Protein AF-A0A537EAP9-F1 (afdb_monomer)

Foldseek 3Di:
DAKDKDKDFPDPQQVVQPDHKDKDKVVRDWDADDVRDTDIDIDTGDDPSGGFGKMKMWMWDDDPPDIDIDIDIDGGDD

Solvent-accessible surface area (backbone atoms only — not comparable to full-atom values): 4565 Å² total; per-residue (Å²): 62,46,48,47,69,47,72,44,55,73,39,75,67,26,64,69,29,88,36,71,56,48,65,46,53,54,54,42,59,44,75,63,52,94,95,52,81,67,82,61,48,77,49,75,49,73,51,94,64,32,44,60,34,44,30,41,35,41,36,41,37,39,44,93,91,48,74,49,75,50,76,46,81,45,77,46,71,132

Radius of gyration: 14.42 Å; Cα contacts (8 Å, |Δi|>4): 166; chains: 1; bounding box: 35×20×43 Å

pLDDT: mean 83.94, std 5.31, range [71.88, 91.06]

Sequence (78 aa):
MNLAVSVAPADTTASLSPAEPAASLNPATVTVARNGLATSTLSVSASLLAIPGTYTVTINANSGTLSHQATVIVNVTL

Structure (mmCIF, N/CA/C/O backbone):
data_AF-A0A537EAP9-F1
#
_entry.id   AF-A0A537EAP9-F1
#
loop_
_atom_site.group_PDB
_atom_site.id
_atom_site.type_symbol
_atom_site.label_atom_id
_atom_site.label_alt_id
_atom_site.label_comp_id
_atom_site.label_asym_id
_atom_site.label_entity_id
_atom_site.label_seq_id
_atom_site.pdbx_PDB_ins_code
_atom_site.Cartn_x
_atom_site.Cartn_y
_atom_site.Cartn_z
_atom_site.occupancy
_atom_site.B_iso_or_equiv
_atom_site.auth_seq_id
_atom_site.auth_comp_id
_atom_site.auth_asym_id
_atom_site.auth_atom_id
_atom_site.pdbx_PDB_model_num
ATOM 1 N N . MET A 1 1 ? 12.625 -2.031 -12.026 1.00 82.31 1 MET A N 1
ATOM 2 C CA . MET A 1 1 ? 12.088 -1.019 -11.097 1.00 82.31 1 MET A CA 1
ATOM 3 C C . MET A 1 1 ? 11.815 -1.692 -9.761 1.00 82.31 1 MET A C 1
ATOM 5 O O . MET A 1 1 ? 11.181 -2.742 -9.752 1.00 82.31 1 MET A O 1
ATOM 9 N N . ASN A 1 2 ? 12.330 -1.139 -8.667 1.00 86.19 2 ASN A N 1
ATOM 10 C CA . ASN A 1 2 ? 12.026 -1.560 -7.303 1.00 86.19 2 ASN A CA 1
ATOM 11 C C . ASN A 1 2 ? 10.849 -0.740 -6.780 1.00 86.19 2 ASN A C 1
ATOM 13 O O . ASN A 1 2 ? 10.913 0.489 -6.845 1.00 86.19 2 ASN A O 1
ATOM 17 N N . LEU A 1 3 ? 9.806 -1.394 -6.282 1.00 88.12 3 LEU A N 1
ATOM 18 C CA . LEU A 1 3 ? 8.669 -0.724 -5.676 1.00 88.12 3 LEU A CA 1
ATOM 19 C C . LEU A 1 3 ? 8.738 -0.850 -4.155 1.00 88.12 3 LEU A C 1
ATOM 21 O O . LEU A 1 3 ? 8.798 -1.948 -3.608 1.00 88.12 3 LEU A O 1
ATOM 25 N N . ALA A 1 4 ? 8.685 0.288 -3.479 1.00 88.62 4 ALA A N 1
ATOM 26 C CA . ALA A 1 4 ? 8.502 0.375 -2.042 1.00 88.62 4 ALA A CA 1
ATOM 27 C C . ALA A 1 4 ? 7.096 0.896 -1.742 1.00 88.62 4 ALA A C 1
ATOM 29 O O . ALA A 1 4 ? 6.568 1.725 -2.484 1.00 88.62 4 ALA A O 1
ATOM 30 N N . VAL A 1 5 ? 6.504 0.427 -0.649 1.00 90.44 5 VAL A N 1
ATOM 31 C CA . VAL A 1 5 ? 5.236 0.942 -0.135 1.00 90.44 5 VAL A CA 1
ATOM 32 C C . VAL A 1 5 ? 5.397 1.289 1.335 1.00 90.44 5 VAL A C 1
ATOM 34 O O . VAL A 1 5 ? 6.009 0.533 2.087 1.00 90.44 5 VAL A O 1
ATOM 37 N N . SER A 1 6 ? 4.862 2.434 1.735 1.00 89.75 6 SER A N 1
ATOM 38 C CA . SER A 1 6 ? 4.771 2.838 3.135 1.00 89.75 6 SER A CA 1
ATOM 39 C C . SER A 1 6 ? 3.355 3.298 3.443 1.00 89.75 6 SER A C 1
ATOM 41 O O . SER A 1 6 ? 2.749 4.013 2.643 1.00 89.75 6 SER A O 1
ATOM 43 N N . VAL A 1 7 ? 2.846 2.910 4.606 1.00 88.19 7 VAL A N 1
ATOM 44 C CA . VAL A 1 7 ? 1.558 3.373 5.127 1.00 88.19 7 VAL A CA 1
ATOM 45 C C . VAL A 1 7 ? 1.841 4.364 6.241 1.00 88.19 7 VAL A C 1
ATOM 47 O O . VAL A 1 7 ? 2.725 4.123 7.058 1.00 88.19 7 VAL A O 1
ATOM 50 N N . ALA A 1 8 ? 1.128 5.485 6.239 1.00 87.25 8 ALA A N 1
ATOM 51 C CA . ALA A 1 8 ? 1.165 6.453 7.322 1.00 87.25 8 ALA A CA 1
ATOM 52 C C . ALA A 1 8 ? -0.263 6.912 7.657 1.00 87.25 8 ALA A C 1
ATOM 54 O O . ALA A 1 8 ? -1.072 7.098 6.738 1.00 87.25 8 ALA A O 1
ATOM 55 N N . PRO A 1 9 ? -0.595 7.128 8.936 1.00 84.38 9 PRO A N 1
ATOM 56 C CA . PRO A 1 9 ? -1.850 7.754 9.317 1.00 84.38 9 PRO A CA 1
ATOM 57 C C . PRO A 1 9 ? -1.836 9.219 8.870 1.00 84.38 9 PRO A C 1
ATOM 59 O O . PRO A 1 9 ? -0.846 9.922 9.068 1.00 84.38 9 PRO A O 1
ATOM 62 N N . ALA A 1 10 ? -2.924 9.685 8.260 1.00 84.06 10 ALA A N 1
ATOM 63 C CA . ALA A 1 10 ? -3.083 11.103 7.934 1.00 84.06 10 ALA A CA 1
ATOM 64 C C . ALA A 1 10 ? -3.619 11.905 9.133 1.00 84.06 10 ALA A C 1
ATOM 66 O O . ALA A 1 10 ? -3.310 13.086 9.266 1.00 84.06 10 ALA A O 1
ATOM 67 N N . ASP A 1 11 ? -4.369 11.243 10.021 1.00 79.56 11 ASP A N 1
ATOM 68 C CA . ASP A 1 11 ? -5.003 11.851 11.191 1.00 79.56 11 ASP A CA 1
ATOM 69 C C . ASP A 1 11 ? -4.370 11.376 12.509 1.00 79.56 11 ASP A C 1
ATOM 71 O O . ASP A 1 11 ? -3.864 10.257 12.634 1.00 79.56 11 ASP A O 1
ATOM 75 N N . THR A 1 12 ? -4.459 12.212 13.546 1.00 73.38 12 THR A N 1
ATOM 76 C CA . THR A 1 12 ? -3.924 11.917 14.888 1.00 73.38 12 THR A CA 1
ATOM 77 C C . THR A 1 12 ? -4.607 10.730 15.561 1.00 73.38 12 THR A C 1
ATOM 79 O O . THR A 1 12 ? -3.952 9.993 16.291 1.00 73.38 12 THR A O 1
ATOM 82 N N . THR A 1 13 ? -5.896 10.499 15.308 1.00 71.88 13 THR A N 1
ATOM 83 C CA . THR A 1 13 ? -6.638 9.343 15.843 1.00 71.88 13 THR A CA 1
ATOM 84 C C . THR A 1 13 ? -6.176 8.031 15.216 1.00 71.88 13 THR A C 1
ATOM 86 O O . THR A 1 13 ? -5.997 7.044 15.924 1.00 71.88 13 THR A O 1
ATOM 89 N N . ALA A 1 14 ? -5.907 8.033 13.910 1.00 72.44 14 ALA A N 1
ATOM 90 C CA . ALA A 1 14 ? -5.366 6.890 13.184 1.00 7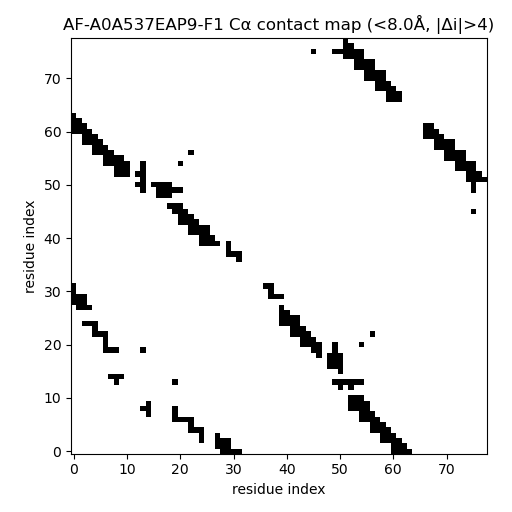2.44 14 ALA A CA 1
ATOM 91 C C . ALA A 1 14 ? -3.925 6.562 13.623 1.00 72.44 14 ALA A C 1
ATOM 93 O O . ALA A 1 14 ? -3.542 5.393 13.645 1.00 72.44 14 ALA A O 1
ATOM 94 N N . SER A 1 15 ? -3.147 7.570 14.042 1.00 75.12 15 SER A N 1
ATOM 95 C CA . SER A 1 15 ? -1.798 7.391 14.606 1.00 75.12 15 SER A CA 1
ATOM 96 C C . SER A 1 15 ? -1.780 6.750 15.994 1.00 75.12 15 SER A C 1
ATOM 98 O O . SER A 1 15 ? -0.735 6.262 16.418 1.00 75.12 15 SER A O 1
ATOM 100 N N . LEU A 1 16 ? -2.906 6.752 16.710 1.00 76.69 16 LEU A N 1
ATOM 101 C CA . LEU A 1 16 ? -3.056 6.048 17.988 1.00 76.69 16 LEU A CA 1
ATOM 102 C C . LEU A 1 16 ? -3.470 4.582 17.787 1.00 76.69 16 LEU A C 1
ATOM 104 O O . LEU A 1 16 ? -3.714 3.873 18.763 1.00 76.69 16 LEU A O 1
ATOM 108 N N . SER A 1 17 ? -3.586 4.135 16.532 1.00 76.31 17 SER A N 1
ATOM 109 C CA . SER A 1 17 ? -4.029 2.789 16.209 1.00 76.31 17 SER A CA 1
ATOM 110 C C . SER A 1 17 ? -3.016 1.738 16.676 1.00 76.31 17 SER A C 1
ATOM 112 O O . SER A 1 17 ? -1.850 1.809 16.286 1.00 76.31 17 SER A O 1
ATOM 114 N N . PRO A 1 18 ? -3.437 0.718 17.449 1.00 73.06 18 PRO A N 1
ATOM 115 C CA . PRO A 1 18 ? -2.566 -0.390 17.850 1.00 73.06 18 PRO A CA 1
ATOM 116 C C . PRO A 1 18 ? -2.054 -1.215 16.663 1.00 73.06 18 PRO A C 1
ATOM 118 O O . PRO A 1 18 ? -1.035 -1.894 16.769 1.00 73.06 18 PRO A O 1
ATOM 121 N N . ALA A 1 19 ? -2.792 -1.191 15.553 1.00 79.50 19 ALA A N 1
ATOM 122 C CA . ALA A 1 19 ? -2.437 -1.851 14.309 1.00 79.50 19 ALA A CA 1
ATOM 123 C C . ALA A 1 19 ? -2.666 -0.891 13.140 1.00 79.50 19 ALA A C 1
ATOM 125 O O . ALA A 1 19 ? -3.773 -0.386 12.946 1.00 79.50 19 ALA A O 1
ATOM 126 N N . GLU A 1 20 ? -1.631 -0.645 12.348 1.00 78.69 20 GLU A N 1
ATOM 127 C CA . GLU A 1 20 ? -1.769 0.090 11.094 1.00 78.69 20 GLU A CA 1
ATOM 128 C C . GLU A 1 20 ? -2.233 -0.849 9.967 1.00 78.69 20 GLU A C 1
ATOM 130 O O . GLU A 1 20 ? -1.975 -2.058 10.019 1.00 78.69 20 GLU A O 1
ATOM 135 N N . PRO A 1 21 ? -2.919 -0.331 8.933 1.00 83.25 21 PRO A N 1
ATOM 136 C CA . PRO A 1 21 ? -3.218 -1.105 7.740 1.00 83.25 21 PRO A CA 1
ATOM 137 C C . PRO A 1 21 ? -1.930 -1.618 7.099 1.00 83.25 21 PRO A C 1
ATOM 139 O O . PRO A 1 21 ? -0.983 -0.864 6.878 1.00 83.25 21 PRO A O 1
ATOM 142 N N . ALA A 1 22 ? -1.902 -2.901 6.754 1.00 87.19 22 ALA A N 1
ATOM 143 C CA . ALA A 1 22 ? -0.793 -3.466 6.007 1.00 87.19 22 ALA A CA 1
ATOM 144 C C . ALA A 1 22 ? -1.007 -3.208 4.513 1.00 87.19 22 ALA A C 1
ATOM 146 O O . ALA A 1 22 ? -2.080 -3.483 3.977 1.00 87.19 22 ALA A O 1
ATOM 147 N N . ALA A 1 23 ? 0.024 -2.708 3.837 1.00 88.12 23 ALA A N 1
ATOM 148 C CA . ALA A 1 23 ? 0.053 -2.557 2.391 1.00 88.12 23 ALA A CA 1
ATOM 149 C C . ALA A 1 23 ? 1.220 -3.363 1.821 1.00 88.12 23 ALA A C 1
ATOM 151 O O . ALA A 1 23 ? 2.342 -3.278 2.319 1.00 88.12 23 ALA A O 1
ATOM 152 N N . SER A 1 24 ? 0.970 -4.145 0.775 1.00 89.56 24 SER A N 1
ATOM 153 C CA . SER A 1 24 ? 2.008 -4.921 0.093 1.00 89.56 24 SER A CA 1
ATOM 154 C C . SER A 1 24 ? 1.858 -4.836 -1.418 1.00 89.56 24 SER A C 1
ATOM 156 O O . SER A 1 24 ? 0.754 -4.699 -1.943 1.00 89.56 24 SER A O 1
ATOM 158 N N . LEU A 1 25 ? 2.989 -4.901 -2.116 1.00 88.19 25 LEU A N 1
ATOM 159 C CA . LEU A 1 25 ? 3.063 -4.873 -3.571 1.00 88.19 25 LEU A CA 1
ATOM 160 C C . LEU A 1 25 ? 3.549 -6.229 -4.064 1.00 88.19 25 LEU A C 1
ATOM 162 O O . LEU A 1 25 ? 4.619 -6.686 -3.657 1.00 88.19 25 LEU A O 1
ATOM 166 N N . ASN A 1 26 ? 2.785 -6.859 -4.952 1.00 88.81 26 ASN A N 1
ATOM 167 C CA . ASN A 1 26 ? 3.185 -8.109 -5.582 1.00 88.81 26 ASN A CA 1
ATOM 168 C C . ASN A 1 26 ? 2.995 -8.032 -7.107 1.00 88.81 26 ASN A C 1
ATOM 170 O O . ASN A 1 26 ? 1.858 -7.894 -7.564 1.00 88.81 26 ASN A O 1
ATOM 174 N N . PRO A 1 27 ? 4.072 -8.129 -7.906 1.00 86.06 27 PRO A N 1
ATOM 175 C CA . PRO A 1 27 ? 5.479 -8.233 -7.496 1.00 86.06 27 PRO A CA 1
ATOM 176 C C . PRO A 1 27 ? 6.058 -6.898 -6.978 1.00 86.06 27 PRO A C 1
ATOM 178 O O . PRO A 1 27 ? 5.700 -5.821 -7.461 1.00 86.06 27 PRO A O 1
ATOM 181 N N . ALA A 1 28 ? 6.982 -6.974 -6.010 1.00 84.00 28 ALA A N 1
ATOM 182 C CA . ALA A 1 28 ? 7.703 -5.815 -5.454 1.00 84.00 28 ALA A CA 1
ATOM 183 C C . ALA A 1 28 ? 8.791 -5.275 -6.399 1.00 84.00 28 ALA A C 1
ATOM 185 O O . ALA A 1 28 ? 9.266 -4.151 -6.256 1.00 84.00 28 ALA A O 1
ATOM 186 N N . THR A 1 29 ? 9.179 -6.063 -7.398 1.00 84.06 29 THR A N 1
ATOM 187 C CA . THR A 1 29 ? 10.064 -5.644 -8.479 1.00 84.06 29 THR A CA 1
ATOM 188 C C . THR A 1 29 ? 9.399 -5.932 -9.814 1.00 84.06 29 THR A C 1
ATOM 190 O O . THR A 1 29 ? 8.861 -7.011 -10.047 1.00 84.06 29 THR A O 1
ATOM 193 N N . VAL A 1 30 ? 9.430 -4.952 -10.710 1.00 82.88 30 VAL A N 1
ATOM 194 C CA . VAL A 1 30 ? 8.899 -5.100 -12.067 1.00 82.88 30 VAL A CA 1
ATOM 195 C C . VAL A 1 30 ? 9.955 -4.722 -13.090 1.00 82.88 30 VAL A C 1
ATOM 197 O O . VAL A 1 30 ? 10.671 -3.727 -12.934 1.00 82.88 30 VAL A O 1
ATOM 200 N N . THR A 1 31 ? 10.047 -5.507 -14.157 1.00 81.38 31 THR A N 1
ATOM 201 C CA . THR A 1 31 ? 10.936 -5.228 -15.286 1.00 81.38 31 THR A CA 1
ATOM 202 C C . THR A 1 31 ? 10.092 -4.725 -16.443 1.00 81.38 31 THR A C 1
ATOM 204 O O . THR A 1 31 ? 9.345 -5.48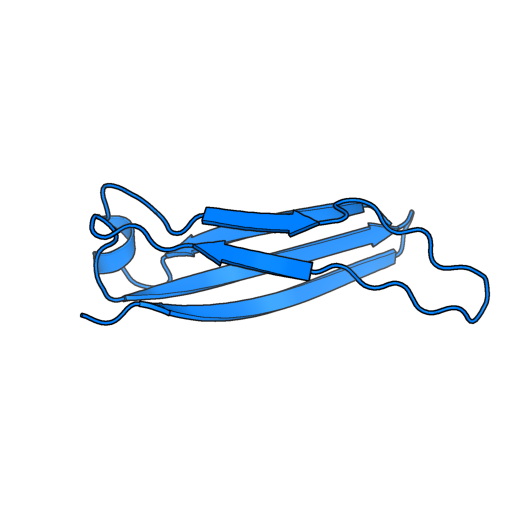4 -17.051 1.00 81.38 31 THR A O 1
ATOM 207 N N . VAL A 1 32 ? 10.193 -3.431 -16.736 1.00 77.62 32 VAL A N 1
ATOM 208 C CA . VAL A 1 32 ? 9.518 -2.821 -17.885 1.00 77.62 32 VAL A CA 1
ATOM 209 C C . VAL A 1 32 ? 10.439 -2.976 -19.092 1.00 77.62 32 VAL A C 1
ATOM 211 O O . VAL A 1 32 ? 11.546 -2.437 -19.104 1.00 77.62 32 VAL A O 1
ATOM 214 N N . ALA A 1 33 ? 10.013 -3.747 -20.092 1.00 80.19 33 ALA A N 1
ATOM 215 C CA . ALA A 1 33 ? 10.726 -3.838 -21.364 1.00 80.19 33 ALA A CA 1
ATOM 216 C C . ALA A 1 33 ? 10.654 -2.502 -22.125 1.00 80.19 33 ALA A C 1
ATOM 218 O O . ALA A 1 33 ? 9.820 -1.645 -21.832 1.00 80.19 33 ALA A O 1
ATOM 219 N N . ARG A 1 34 ? 11.510 -2.314 -23.135 1.00 76.19 34 ARG A N 1
ATOM 220 C CA . ARG A 1 34 ? 11.468 -1.114 -23.982 1.00 76.19 34 ARG A CA 1
ATOM 221 C C . ARG A 1 34 ? 10.086 -1.020 -24.645 1.00 76.19 34 ARG A C 1
ATOM 223 O O . ARG A 1 34 ? 9.707 -1.921 -25.385 1.00 76.19 34 ARG A O 1
ATOM 230 N N . ASN A 1 35 ? 9.347 0.052 -24.350 1.00 76.06 35 ASN A N 1
ATOM 231 C CA . ASN A 1 35 ? 7.960 0.278 -24.791 1.00 76.06 35 ASN A CA 1
ATOM 232 C C . ASN A 1 35 ? 6.934 -0.718 -24.202 1.00 76.06 35 ASN A C 1
ATOM 234 O O . ASN A 1 35 ? 5.836 -0.861 -24.733 1.00 76.06 35 ASN A O 1
ATOM 238 N N . GLY A 1 36 ? 7.302 -1.436 -23.140 1.00 77.38 36 GLY A N 1
ATOM 239 C CA . GLY A 1 36 ? 6.438 -2.392 -22.459 1.00 77.38 36 GLY A CA 1
ATOM 240 C C . GLY A 1 36 ? 5.634 -1.761 -21.325 1.00 77.38 36 GLY A C 1
ATOM 241 O O . GLY A 1 36 ? 5.876 -0.629 -20.909 1.00 77.38 36 GLY A O 1
ATOM 242 N N . LEU A 1 37 ? 4.702 -2.542 -20.790 1.00 79.62 37 LEU A N 1
ATOM 243 C CA . LEU A 1 37 ? 3.975 -2.240 -19.563 1.00 79.62 37 LEU A CA 1
ATOM 244 C C . LEU A 1 37 ? 4.388 -3.251 -18.498 1.00 79.62 37 LEU A C 1
ATOM 246 O O . LEU A 1 37 ? 4.657 -4.411 -18.812 1.00 79.62 37 LEU A O 1
ATOM 250 N N . ALA A 1 38 ? 4.422 -2.822 -17.242 1.00 82.50 38 ALA A N 1
ATOM 251 C CA . ALA A 1 38 ? 4.518 -3.740 -16.121 1.00 82.50 38 ALA A CA 1
ATOM 252 C C . ALA A 1 38 ? 3.479 -3.381 -15.065 1.00 82.50 38 ALA A C 1
ATOM 254 O O . ALA A 1 38 ? 3.181 -2.210 -14.840 1.00 82.50 38 ALA A O 1
ATOM 255 N N . THR A 1 39 ? 2.929 -4.407 -14.431 1.00 83.69 39 THR A N 1
ATOM 256 C CA . THR A 1 39 ? 1.840 -4.288 -13.465 1.00 83.69 39 THR A CA 1
ATOM 257 C C . THR A 1 39 ? 2.301 -4.802 -12.111 1.00 83.69 39 THR A C 1
ATOM 259 O O . THR A 1 39 ? 2.935 -5.853 -12.029 1.00 83.69 39 THR A O 1
ATOM 262 N N . SER A 1 40 ? 1.960 -4.073 -11.051 1.00 87.88 40 SER A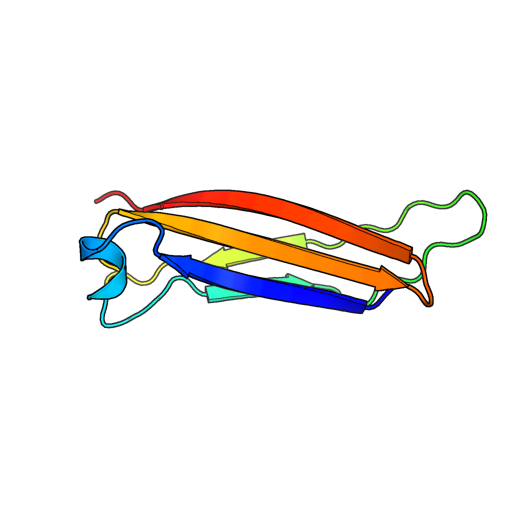 N 1
ATOM 263 C CA . SER A 1 40 ? 2.101 -4.524 -9.668 1.00 87.88 40 SER A CA 1
ATOM 264 C C . SER A 1 40 ? 0.757 -4.370 -8.974 1.00 87.88 40 SER A C 1
ATOM 266 O O . SER A 1 40 ? 0.063 -3.371 -9.180 1.00 87.88 40 SER A O 1
ATOM 268 N N . THR A 1 41 ? 0.370 -5.366 -8.186 1.00 89.69 41 THR A N 1
ATOM 269 C CA . THR A 1 41 ? -0.887 -5.345 -7.443 1.00 89.69 41 THR A CA 1
ATOM 270 C C . THR A 1 41 ? -0.620 -4.857 -6.025 1.00 89.69 41 THR A C 1
ATOM 272 O O . THR A 1 41 ? 0.110 -5.507 -5.275 1.00 89.69 41 THR A O 1
ATOM 275 N N . LEU A 1 42 ? -1.228 -3.725 -5.655 1.00 88.44 42 LEU A N 1
ATOM 276 C CA . LEU A 1 42 ? -1.280 -3.247 -4.274 1.00 88.44 42 LEU A CA 1
ATOM 277 C C . LEU A 1 42 ? -2.404 -3.972 -3.534 1.00 88.44 42 LEU A C 1
ATOM 279 O O . LEU A 1 42 ? -3.574 -3.820 -3.878 1.00 88.44 42 LEU A O 1
ATOM 283 N N . SER A 1 43 ? -2.046 -4.721 -2.497 1.00 90.12 43 SER A N 1
ATOM 284 C CA . SER A 1 43 ? -3.000 -5.297 -1.550 1.00 90.12 43 SER A CA 1
ATOM 285 C C . SER A 1 43 ? -2.944 -4.514 -0.249 1.00 90.12 43 SER A C 1
ATOM 287 O O . SER A 1 43 ? -1.877 -4.414 0.357 1.00 90.12 43 SER A O 1
ATOM 289 N N . VAL A 1 44 ? -4.086 -3.973 0.173 1.00 87.25 44 VAL A N 1
ATOM 290 C CA . VAL A 1 44 ? -4.239 -3.283 1.457 1.00 87.25 44 VAL A CA 1
ATOM 291 C C . VAL A 1 44 ? -5.180 -4.093 2.336 1.00 87.25 44 VAL A C 1
ATOM 293 O O . VAL A 1 44 ? -6.292 -4.413 1.920 1.00 87.25 44 VAL A O 1
ATOM 296 N N . SER A 1 45 ? -4.744 -4.413 3.549 1.00 86.94 45 SER A N 1
ATOM 297 C CA . SER A 1 45 ? -5.554 -5.094 4.556 1.00 86.94 45 SER A CA 1
ATOM 298 C C . SER A 1 45 ? -5.565 -4.282 5.846 1.00 86.94 45 SER A C 1
ATOM 300 O O . SER A 1 45 ? -4.519 -4.081 6.465 1.00 86.94 45 SER A O 1
ATOM 302 N N . ALA A 1 46 ? -6.748 -3.836 6.259 1.00 83.56 46 ALA A N 1
ATOM 303 C CA . ALA A 1 46 ? -6.964 -3.231 7.566 1.00 83.56 46 ALA A CA 1
ATOM 304 C C . ALA A 1 46 ? -7.364 -4.314 8.579 1.00 83.56 46 ALA A C 1
ATOM 306 O O . ALA A 1 46 ? -8.161 -5.200 8.272 1.00 83.56 46 ALA A O 1
ATOM 307 N N . SER A 1 47 ? -6.791 -4.255 9.780 1.00 80.75 47 SER A N 1
ATOM 308 C CA . SER A 1 47 ? -7.206 -5.107 10.899 1.00 80.75 47 SER A CA 1
ATOM 309 C C . SER A 1 47 ? -8.453 -4.527 11.569 1.00 80.75 47 SER A C 1
ATOM 311 O O . SER A 1 47 ? -8.643 -3.316 11.543 1.00 80.75 47 SER A O 1
ATOM 313 N N . LEU A 1 48 ? -9.257 -5.349 12.255 1.00 73.56 48 LEU A N 1
ATOM 314 C CA . LEU A 1 48 ? -10.332 -4.841 13.128 1.00 73.56 48 LEU A CA 1
ATOM 315 C C . LEU A 1 48 ? -9.803 -3.994 14.297 1.00 73.56 48 LEU A C 1
ATOM 317 O O . LEU A 1 48 ? -10.561 -3.261 14.921 1.00 73.56 48 LEU A O 1
ATOM 321 N N . LEU A 1 49 ? -8.511 -4.112 14.611 1.00 75.25 49 LEU A N 1
ATOM 322 C CA . LEU A 1 49 ? -7.842 -3.267 15.599 1.00 75.25 49 LEU A CA 1
ATOM 323 C C . LEU A 1 49 ? -7.393 -1.921 15.017 1.00 75.25 49 LEU A C 1
ATOM 325 O O . LEU A 1 49 ? -6.892 -1.088 15.769 1.00 75.25 49 LEU A O 1
ATOM 329 N N . ALA A 1 50 ? -7.528 -1.719 13.701 1.00 82.38 50 ALA A N 1
ATOM 330 C CA . ALA A 1 50 ? -7.222 -0.444 13.083 1.00 82.38 50 ALA A CA 1
ATOM 331 C C . ALA A 1 50 ? -8.294 0.578 13.466 1.00 82.38 50 ALA A C 1
ATOM 333 O O . ALA A 1 50 ? -9.486 0.345 13.260 1.00 82.38 50 ALA A O 1
ATOM 334 N N . ILE A 1 51 ? -7.872 1.711 14.025 1.00 83.12 51 ILE A N 1
ATOM 335 C CA . ILE A 1 51 ? -8.796 2.798 14.340 1.00 83.12 51 ILE A CA 1
ATOM 336 C C . ILE A 1 51 ? -9.341 3.371 13.019 1.00 83.12 51 ILE A C 1
ATOM 338 O O . ILE A 1 51 ? -8.559 3.666 12.114 1.00 83.12 51 ILE A O 1
ATOM 342 N N . PRO A 1 52 ? -10.668 3.552 12.895 1.00 82.94 52 PRO A N 1
ATOM 343 C CA . PRO A 1 52 ? -11.265 4.222 11.750 1.00 82.94 52 PRO A CA 1
ATOM 344 C C . PRO A 1 52 ? -10.649 5.604 11.534 1.00 82.94 52 PRO A C 1
ATOM 346 O O . PRO A 1 52 ? -10.532 6.405 12.465 1.00 82.94 52 PRO A O 1
ATOM 349 N N . GLY A 1 53 ? -10.260 5.887 10.300 1.00 86.50 53 GLY A N 1
ATOM 350 C CA . GLY A 1 53 ? -9.554 7.108 9.952 1.00 86.50 53 GLY A CA 1
ATOM 351 C C . GLY A 1 53 ? -8.929 7.046 8.569 1.00 86.50 53 GLY A C 1
ATOM 352 O O . GLY A 1 53 ? -9.049 6.052 7.842 1.00 86.50 53 GLY A O 1
ATOM 353 N N . THR A 1 54 ? -8.263 8.136 8.204 1.00 87.88 54 THR A N 1
ATOM 354 C CA . THR A 1 54 ? -7.618 8.271 6.901 1.00 87.88 54 THR A CA 1
ATOM 355 C C . THR A 1 54 ? -6.171 7.796 6.975 1.00 87.88 54 THR A C 1
ATOM 357 O O . THR A 1 54 ? -5.379 8.287 7.782 1.00 87.88 54 THR A O 1
ATOM 360 N N . TYR A 1 55 ? -5.805 6.871 6.093 1.00 88.81 55 TYR A N 1
ATOM 361 C CA . TYR A 1 55 ? -4.444 6.371 5.932 1.00 88.81 55 TYR A CA 1
ATOM 362 C C . TYR A 1 55 ? -3.927 6.707 4.539 1.00 88.81 55 TYR A C 1
ATOM 364 O O . TYR A 1 55 ? -4.602 6.494 3.532 1.00 88.81 55 TYR A O 1
ATOM 372 N N . THR A 1 56 ? -2.705 7.221 4.478 1.00 90.75 56 THR A N 1
ATOM 373 C CA . THR A 1 56 ? -2.021 7.532 3.226 1.00 90.75 56 THR A CA 1
ATOM 374 C C . THR A 1 56 ? -1.020 6.431 2.921 1.00 90.75 56 THR A C 1
ATOM 376 O O . THR A 1 56 ? -0.055 6.221 3.655 1.00 90.75 56 THR A O 1
ATOM 379 N N . VAL A 1 57 ? -1.240 5.731 1.814 1.00 90.75 57 VAL A N 1
ATOM 380 C CA . VAL A 1 57 ? -0.328 4.718 1.289 1.00 90.75 57 VAL A CA 1
ATOM 381 C C . VAL A 1 57 ? 0.493 5.355 0.177 1.00 90.75 57 VAL A C 1
ATOM 383 O O . VAL A 1 57 ? -0.041 5.764 -0.852 1.00 90.75 57 VAL A O 1
ATOM 386 N N . THR A 1 58 ? 1.802 5.447 0.378 1.00 91.06 58 THR A N 1
ATOM 387 C CA . THR A 1 58 ? 2.731 5.992 -0.616 1.00 91.06 58 THR A CA 1
ATOM 388 C C . THR A 1 58 ? 3.474 4.850 -1.285 1.00 91.06 58 THR A C 1
ATOM 390 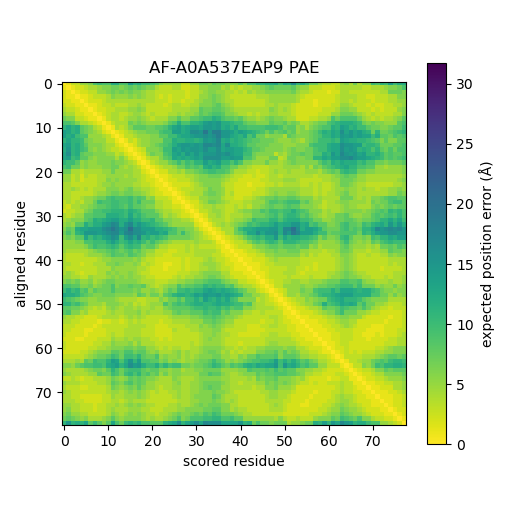O O . THR A 1 58 ? 4.156 4.069 -0.625 1.00 91.06 58 THR A O 1
ATOM 393 N N . ILE A 1 59 ? 3.347 4.763 -2.603 1.00 90.62 59 ILE A N 1
ATOM 394 C CA . ILE A 1 59 ? 4.058 3.818 -3.457 1.00 90.62 59 ILE A CA 1
ATOM 395 C C . ILE A 1 59 ? 5.192 4.574 -4.134 1.00 90.62 59 ILE A C 1
ATOM 397 O O . ILE A 1 59 ? 4.968 5.616 -4.749 1.00 90.62 59 ILE A O 1
ATOM 401 N N . ASN A 1 60 ? 6.402 4.038 -4.057 1.00 90.06 60 ASN A N 1
ATOM 402 C CA . ASN A 1 60 ? 7.581 4.628 -4.667 1.00 90.06 60 ASN A CA 1
ATOM 403 C C . ASN A 1 60 ? 8.276 3.605 -5.572 1.00 90.06 60 ASN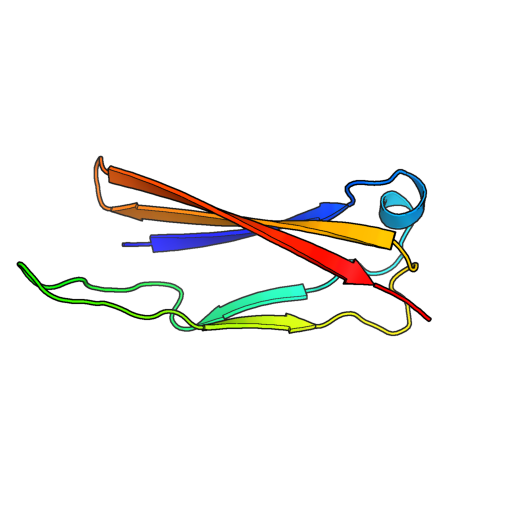 A C 1
ATOM 405 O O . ASN A 1 60 ? 8.820 2.610 -5.094 1.00 90.06 60 ASN A O 1
ATOM 409 N N . ALA A 1 61 ? 8.242 3.839 -6.880 1.00 86.88 61 ALA A N 1
ATOM 410 C CA . ALA A 1 61 ? 8.839 2.994 -7.901 1.00 86.88 61 ALA A CA 1
ATOM 411 C C . ALA A 1 61 ? 10.140 3.623 -8.412 1.00 86.88 61 ALA A C 1
ATOM 413 O O . ALA A 1 61 ? 10.130 4.639 -9.104 1.00 86.88 61 ALA A O 1
ATOM 414 N N . ASN A 1 62 ? 11.267 2.985 -8.104 1.00 87.56 62 ASN A N 1
ATOM 415 C CA . ASN A 1 62 ? 12.602 3.468 -8.444 1.00 87.56 62 ASN A CA 1
ATOM 416 C C . ASN A 1 62 ? 13.258 2.572 -9.501 1.00 87.56 62 ASN A C 1
ATOM 418 O O . ASN A 1 62 ? 13.299 1.346 -9.373 1.00 87.56 62 ASN A O 1
ATOM 422 N N . SER A 1 63 ? 13.798 3.164 -10.561 1.00 83.94 63 SER A N 1
ATOM 423 C CA . SER A 1 63 ? 14.485 2.457 -11.642 1.00 83.94 63 SER A CA 1
ATOM 424 C C . SER A 1 63 ? 15.718 3.226 -12.093 1.00 83.94 63 SER A C 1
ATOM 426 O O . SER A 1 63 ? 15.641 4.086 -12.968 1.00 83.94 63 SER A O 1
ATOM 428 N N . GLY A 1 64 ? 16.870 2.911 -11.496 1.00 82.19 64 GLY A N 1
ATOM 429 C CA . GLY A 1 64 ? 18.098 3.668 -11.729 1.00 82.19 64 GLY A CA 1
ATOM 430 C C . GLY A 1 64 ? 17.926 5.111 -11.253 1.00 82.19 64 GLY A C 1
ATOM 431 O O . GLY A 1 64 ? 17.797 5.342 -10.056 1.00 82.19 64 GLY A O 1
ATOM 432 N N . THR A 1 65 ? 17.884 6.062 -12.187 1.00 80.75 65 THR A N 1
ATOM 433 C CA . THR A 1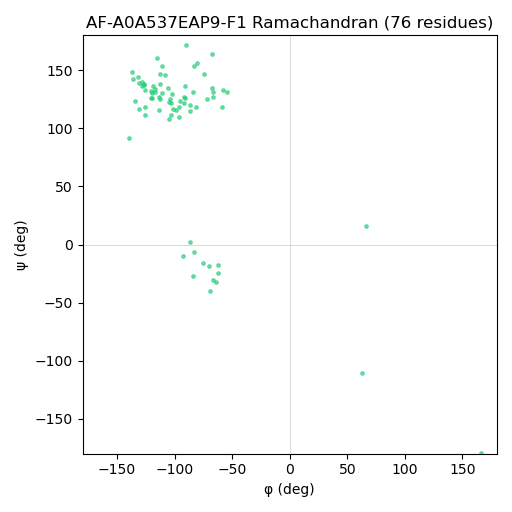 65 ? 17.671 7.497 -11.921 1.00 80.75 65 THR A CA 1
ATOM 434 C C . THR A 1 65 ? 16.206 7.939 -11.996 1.00 80.75 65 THR A C 1
ATOM 436 O O . THR A 1 65 ? 15.896 9.068 -11.628 1.00 80.75 65 THR A O 1
ATOM 439 N N . LEU A 1 66 ? 15.301 7.081 -12.478 1.00 81.06 66 LEU A N 1
ATOM 440 C CA . LEU A 1 66 ? 13.883 7.403 -12.622 1.00 81.06 66 LEU A CA 1
ATOM 441 C C . LEU A 1 66 ? 13.120 6.995 -11.361 1.00 81.06 66 LEU A C 1
ATOM 443 O O . LEU A 1 66 ? 13.116 5.818 -10.998 1.00 81.06 66 LEU A O 1
ATOM 447 N N . SER A 1 67 ? 12.459 7.955 -1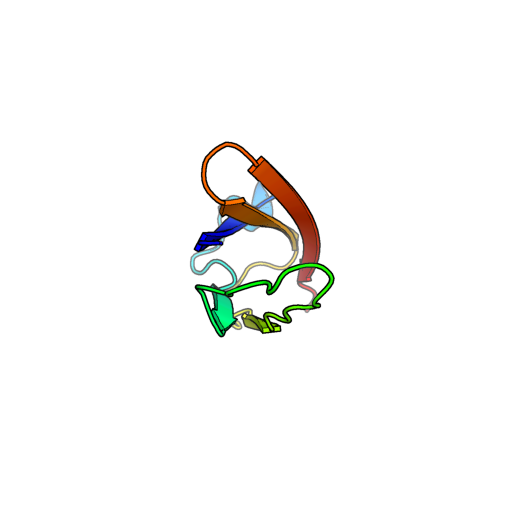0.721 1.00 84.69 67 SER A N 1
ATOM 448 C CA . SER A 1 67 ? 11.600 7.727 -9.559 1.00 84.69 67 SER A CA 1
ATOM 449 C C . SER A 1 67 ? 10.180 8.181 -9.880 1.00 84.69 67 SER A C 1
ATOM 451 O O . SER A 1 67 ? 9.971 9.310 -10.326 1.00 84.69 67 SER A O 1
ATOM 453 N N . HIS A 1 68 ? 9.212 7.289 -9.685 1.00 86.06 68 HIS A N 1
ATOM 454 C CA . HIS A 1 68 ? 7.789 7.577 -9.805 1.00 86.06 68 HIS A CA 1
ATOM 455 C C . HIS A 1 68 ? 7.105 7.308 -8.474 1.00 86.06 68 HIS A C 1
ATOM 457 O O . HIS A 1 68 ? 7.250 6.229 -7.904 1.00 86.06 68 HIS A O 1
ATOM 463 N N . GLN A 1 69 ? 6.313 8.270 -8.015 1.00 88.50 69 GLN A N 1
ATOM 464 C CA . GLN A 1 69 ? 5.522 8.139 -6.803 1.00 88.50 69 GLN A CA 1
ATOM 465 C C . GLN A 1 69 ? 4.033 8.109 -7.148 1.00 88.50 69 GLN A C 1
ATOM 467 O O . GLN A 1 69 ? 3.571 8.881 -7.988 1.00 88.50 69 GLN A O 1
ATOM 472 N N . ALA A 1 70 ? 3.294 7.225 -6.486 1.00 89.06 70 ALA A N 1
ATOM 473 C CA . ALA A 1 70 ? 1.840 7.196 -6.505 1.00 89.06 70 ALA A CA 1
ATOM 474 C C . ALA A 1 70 ? 1.319 7.172 -5.0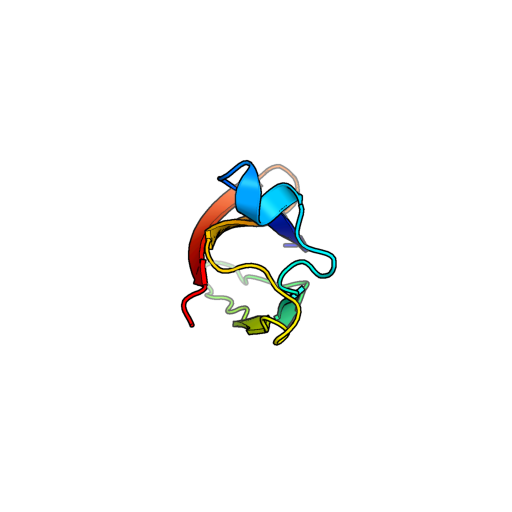68 1.00 89.06 70 ALA A C 1
ATOM 476 O O . ALA A 1 70 ? 1.865 6.474 -4.215 1.00 89.06 70 ALA A O 1
ATOM 477 N N . THR A 1 71 ? 0.252 7.917 -4.809 1.00 90.38 71 THR A N 1
ATOM 478 C CA . THR A 1 71 ? -0.349 8.017 -3.478 1.00 90.38 71 THR A CA 1
ATOM 479 C C . THR A 1 71 ? -1.765 7.477 -3.528 1.00 90.38 71 THR A C 1
ATOM 481 O O . THR A 1 71 ? -2.543 7.837 -4.410 1.00 90.38 71 THR A O 1
ATOM 484 N N . VAL A 1 72 ? -2.096 6.609 -2.578 1.00 89.94 72 VAL A N 1
ATOM 485 C CA . VAL A 1 72 ? -3.419 6.006 -2.424 1.00 89.94 72 VAL A CA 1
ATOM 486 C C . VAL A 1 72 ? -3.955 6.386 -1.052 1.00 89.94 72 VAL A C 1
ATOM 488 O O . VAL A 1 72 ? -3.294 6.173 -0.038 1.00 89.94 72 VAL A O 1
ATOM 491 N N . ILE A 1 73 ? -5.155 6.958 -1.022 1.00 90.31 73 ILE A N 1
ATOM 492 C CA . ILE A 1 73 ? -5.842 7.325 0.216 1.00 90.31 73 ILE A CA 1
ATOM 493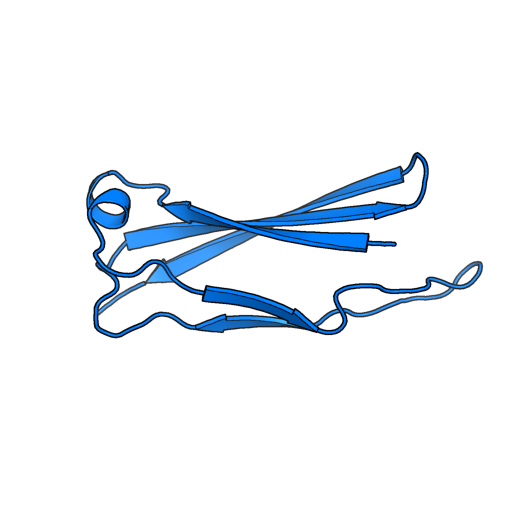 C C . ILE A 1 73 ? -6.791 6.187 0.577 1.00 90.31 73 ILE A C 1
ATOM 495 O O . ILE A 1 73 ? -7.641 5.801 -0.226 1.00 90.31 73 ILE A O 1
ATOM 499 N N . VAL A 1 74 ? -6.634 5.647 1.780 1.00 86.62 74 VAL A N 1
ATOM 500 C CA . VAL A 1 74 ? -7.442 4.554 2.317 1.00 86.62 74 VAL A CA 1
ATOM 501 C C . VAL A 1 74 ? -8.252 5.098 3.482 1.00 86.62 74 VAL A C 1
ATOM 503 O O . VAL A 1 74 ? -7.693 5.503 4.498 1.00 86.62 74 VAL A O 1
ATOM 506 N N . ASN A 1 75 ? -9.573 5.107 3.336 1.00 87.44 75 ASN A N 1
ATOM 507 C CA . ASN A 1 75 ? -10.478 5.499 4.406 1.00 87.44 75 ASN A CA 1
ATOM 508 C C . ASN A 1 75 ? -10.975 4.243 5.128 1.00 87.44 75 ASN A C 1
ATOM 510 O O . ASN A 1 75 ? -11.772 3.488 4.572 1.00 87.44 75 ASN A O 1
ATOM 514 N N . VAL A 1 76 ? -10.530 4.028 6.364 1.00 84.06 76 VAL A N 1
ATOM 515 C CA . VAL A 1 76 ? -11.013 2.925 7.205 1.00 84.06 76 VAL A CA 1
ATOM 516 C C . VAL A 1 76 ? -12.266 3.397 7.937 1.00 84.06 76 VAL A C 1
ATOM 518 O O . VAL A 1 76 ? -12.218 4.377 8.677 1.00 84.06 76 VAL A O 1
ATOM 521 N N . THR A 1 77 ? -13.392 2.723 7.716 1.00 82.75 77 THR A N 1
ATOM 522 C CA . THR A 1 77 ? -14.664 2.977 8.413 1.00 82.75 77 THR A CA 1
ATOM 523 C C . THR A 1 77 ? -15.068 1.768 9.253 1.00 82.75 77 THR A C 1
ATOM 525 O O . THR A 1 77 ? -14.579 0.664 9.015 1.00 82.75 77 THR A O 1
ATOM 528 N N . LEU A 1 78 ? -15.956 1.991 10.227 1.00 74.12 78 LEU A N 1
ATOM 529 C CA . LEU A 1 78 ? -16.652 0.931 10.969 1.00 74.12 78 LEU A CA 1
ATOM 530 C C . LEU A 1 78 ? -17.711 0.244 10.104 1.00 74.12 78 LEU A C 1
ATOM 532 O O . LEU A 1 78 ? -18.244 0.924 9.195 1.00 74.12 78 LEU A O 1
#

Secondary structure (DSSP, 8-state):
-EEEEEEEESSTTGGG-SSPPEEEEESSB----TT-----EEEEE--TTSPSEEEEEEEEEEETTEEEEEEEEEEE--

Mean predicted aligned error: 5.73 Å